Protein AF-A0A920TFF4-F1 (afdb_monomer_lite)

Structure (mmCIF, N/CA/C/O backbone):
data_AF-A0A920TFF4-F1
#
_entry.id   AF-A0A920TFF4-F1
#
loop_
_atom_site.group_PDB
_atom_site.id
_atom_site.type_symbol
_atom_site.label_atom_id
_atom_site.label_alt_id
_atom_site.label_comp_id
_atom_site.label_asym_id
_atom_site.label_entity_id
_atom_site.label_seq_id
_atom_site.pdbx_PDB_ins_code
_atom_site.Cartn_x
_atom_site.Cartn_y
_atom_site.Cartn_z
_atom_site.occupancy
_atom_site.B_iso_or_equiv
_atom_site.auth_seq_id
_atom_site.auth_comp_id
_atom_site.auth_asym_id
_atom_site.auth_atom_id
_atom_site.pdbx_PDB_model_num
ATOM 1 N N . MET A 1 1 ? -3.032 -11.936 -6.767 1.00 82.44 1 MET A N 1
ATOM 2 C CA . MET A 1 1 ? -2.316 -11.007 -5.876 1.00 82.44 1 MET A CA 1
ATOM 3 C C . MET A 1 1 ? -1.183 -11.741 -5.180 1.00 82.44 1 MET A C 1
ATOM 5 O O . MET A 1 1 ? -1.344 -12.935 -4.938 1.00 82.44 1 MET A O 1
ATOM 9 N N . TYR A 1 2 ? -0.090 -11.055 -4.860 1.00 93.62 2 TYR A N 1
ATOM 10 C CA . TYR A 1 2 ? 0.990 -11.553 -4.000 1.00 93.62 2 TYR A CA 1
ATOM 11 C C . TYR A 1 2 ? 1.150 -10.595 -2.815 1.00 93.62 2 TYR A C 1
ATOM 13 O O . TYR A 1 2 ? 1.919 -9.658 -2.936 1.00 93.62 2 TYR A O 1
ATOM 21 N N . PRO A 1 3 ? 0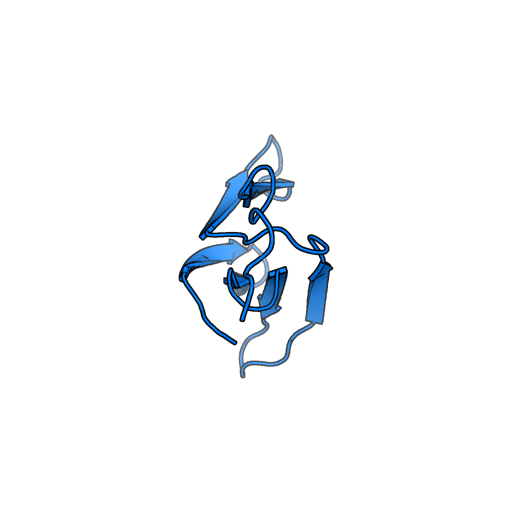.405 -10.758 -1.710 1.00 96.06 3 PRO A N 1
ATOM 22 C CA . PRO A 1 3 ? 0.397 -9.775 -0.631 1.00 96.06 3 PRO A CA 1
ATOM 23 C C . PRO A 1 3 ? 1.697 -9.804 0.177 1.00 96.06 3 PRO A C 1
ATOM 25 O O . PRO A 1 3 ? 2.205 -10.881 0.490 1.00 96.06 3 PRO A O 1
ATOM 28 N N . ASP A 1 4 ? 2.176 -8.623 0.558 1.00 97.44 4 ASP A N 1
ATOM 29 C CA . ASP A 1 4 ? 3.223 -8.446 1.568 1.00 97.44 4 ASP A CA 1
ATOM 30 C C . ASP A 1 4 ? 2.656 -7.610 2.735 1.00 97.44 4 ASP A C 1
ATOM 32 O O . ASP A 1 4 ? 1.849 -8.114 3.522 1.00 97.44 4 ASP A O 1
ATOM 36 N N . GLY A 1 5 ? 2.973 -6.317 2.821 1.00 98.06 5 GLY A N 1
ATOM 37 C CA . GLY A 1 5 ? 2.439 -5.426 3.850 1.00 98.06 5 GLY A CA 1
ATOM 38 C C . GLY A 1 5 ? 0.968 -5.034 3.665 1.00 98.06 5 GLY A C 1
ATOM 39 O O . GLY A 1 5 ? 0.461 -4.905 2.549 1.00 98.06 5 GLY A O 1
ATOM 40 N N . ILE A 1 6 ? 0.300 -4.782 4.793 1.00 98.38 6 ILE A N 1
ATOM 41 C CA . ILE A 1 6 ? -1.120 -4.423 4.879 1.00 98.38 6 ILE A CA 1
ATOM 42 C C . ILE A 1 6 ? -1.355 -3.366 5.969 1.00 98.38 6 ILE A C 1
ATOM 44 O O . ILE A 1 6 ? -0.674 -3.372 6.995 1.00 98.38 6 ILE A O 1
ATOM 48 N N . CYS A 1 7 ? -2.340 -2.485 5.784 1.00 98.56 7 CYS A N 1
ATOM 49 C CA . CYS A 1 7 ? -2.878 -1.644 6.860 1.00 98.56 7 CYS A CA 1
ATOM 50 C C . CYS A 1 7 ? -4.395 -1.434 6.728 1.00 98.56 7 CYS A C 1
ATOM 52 O O . CYS A 1 7 ? -4.943 -1.524 5.633 1.00 98.56 7 CYS A O 1
ATOM 54 N N . LEU A 1 8 ? -5.071 -1.179 7.850 1.00 98.06 8 LEU A N 1
ATOM 55 C CA . LEU A 1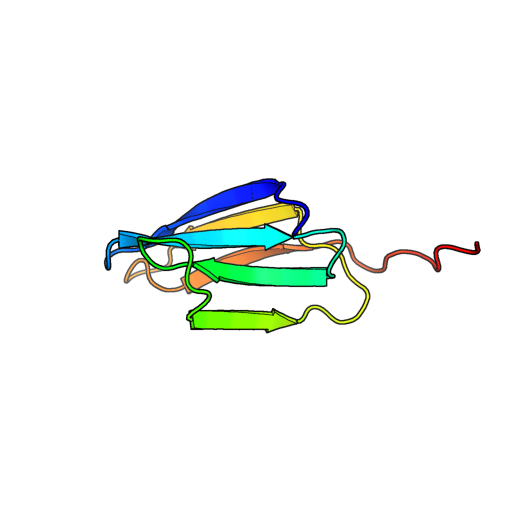 8 ? -6.510 -0.904 7.920 1.00 98.06 8 LEU A CA 1
ATOM 56 C C . LEU A 1 8 ? -6.772 0.599 7.763 1.00 98.06 8 LEU A C 1
ATOM 58 O O . LEU A 1 8 ? -6.012 1.407 8.299 1.00 98.06 8 LEU A O 1
ATOM 62 N N . ASP A 1 9 ? -7.856 0.968 7.089 1.00 97.69 9 ASP A N 1
ATOM 63 C CA . ASP A 1 9 ? -8.351 2.341 7.033 1.00 97.69 9 ASP A CA 1
ATOM 64 C C . ASP A 1 9 ? -9.546 2.601 7.963 1.00 97.69 9 ASP A C 1
ATOM 66 O O . ASP A 1 9 ? -10.110 1.697 8.578 1.00 97.69 9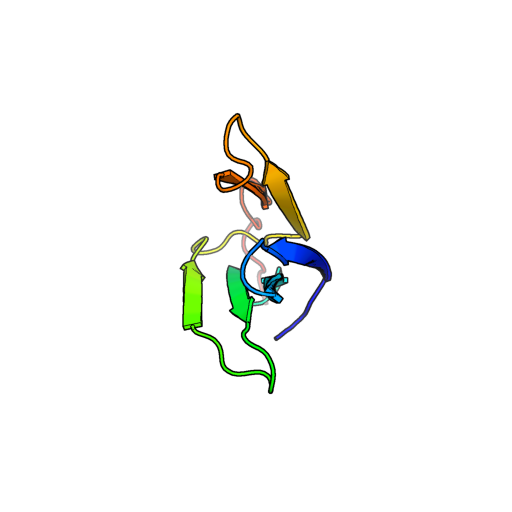 ASP A O 1
ATOM 70 N N . MET A 1 10 ? -9.938 3.871 8.090 1.00 95.81 10 MET A N 1
ATOM 71 C CA . MET A 1 10 ? -11.012 4.274 9.008 1.00 95.81 10 MET A CA 1
ATOM 72 C C . MET A 1 10 ? -12.421 3.840 8.570 1.00 95.81 10 MET A C 1
ATOM 74 O O . MET A 1 10 ? -13.360 3.974 9.349 1.00 95.81 10 MET A O 1
ATOM 78 N N . GLU A 1 11 ? -12.583 3.348 7.343 1.00 96.44 11 GLU A N 1
ATOM 79 C CA . GLU A 1 11 ? -13.848 2.836 6.804 1.00 96.44 11 GLU A CA 1
ATOM 80 C C . GLU A 1 11 ? -13.929 1.303 6.905 1.00 96.44 11 GLU A C 1
ATOM 82 O O . GLU A 1 11 ? -14.938 0.715 6.524 1.00 96.44 11 GLU A O 1
ATOM 87 N N . GLY A 1 12 ? -12.893 0.653 7.449 1.00 96.94 12 GLY A N 1
ATOM 88 C CA . GLY A 1 12 ? -12.826 -0.796 7.625 1.00 96.94 12 GLY A CA 1
ATOM 89 C C . GLY A 1 12 ? -12.276 -1.552 6.413 1.00 96.94 12 GLY A C 1
ATOM 90 O O . GLY A 1 12 ? -12.230 -2.781 6.438 1.00 96.94 12 GLY A O 1
ATOM 91 N N . ALA A 1 13 ? -11.833 -0.850 5.369 1.00 98.56 13 ALA A N 1
ATOM 92 C CA . ALA A 1 13 ? -11.145 -1.466 4.243 1.00 98.56 13 ALA A CA 1
ATOM 93 C C . ALA A 1 13 ? -9.646 -1.612 4.537 1.00 98.56 13 ALA A C 1
ATOM 95 O O . ALA A 1 13 ? -9.083 -0.933 5.398 1.00 98.56 13 ALA A O 1
ATOM 96 N N . ILE A 1 14 ? -8.982 -2.505 3.809 1.00 98.44 14 ILE A N 1
ATOM 97 C CA . ILE A 1 14 ? -7.542 -2.740 3.938 1.00 98.44 14 ILE A CA 1
ATOM 98 C C . ILE A 1 14 ? -6.801 -2.232 2.707 1.00 98.44 14 ILE A C 1
ATOM 100 O O . ILE A 1 14 ? -7.246 -2.424 1.579 1.00 98.44 14 ILE A O 1
ATOM 104 N N . TRP A 1 15 ? -5.638 -1.632 2.914 1.00 98.69 15 TRP A N 1
ATOM 105 C CA . TRP A 1 15 ? -4.650 -1.410 1.866 1.00 98.69 15 TRP A CA 1
ATOM 106 C C . TRP A 1 15 ? -3.647 -2.549 1.876 1.00 98.69 15 TRP A C 1
ATOM 108 O O . TRP A 1 15 ? -3.126 -2.876 2.938 1.00 98.69 15 TRP A O 1
ATOM 118 N N . VAL A 1 16 ? -3.367 -3.128 0.712 1.00 98.62 16 VAL A N 1
ATOM 119 C CA . VAL A 1 16 ? -2.433 -4.246 0.546 1.00 98.62 16 VAL A CA 1
ATOM 120 C C . VAL A 1 16 ? -1.375 -3.879 -0.486 1.00 98.62 16 VAL A C 1
ATOM 122 O O . VAL A 1 16 ? -1.711 -3.504 -1.609 1.00 98.62 16 VAL A O 1
ATOM 125 N N . ALA A 1 17 ? -0.104 -4.010 -0.117 1.00 98.50 17 ALA A N 1
ATOM 126 C CA . ALA A 1 17 ? 1.020 -3.940 -1.040 1.00 98.50 17 ALA A CA 1
ATOM 127 C C . ALA A 1 17 ? 1.163 -5.268 -1.805 1.00 98.50 17 ALA A C 1
ATOM 129 O O . ALA A 1 17 ? 1.212 -6.337 -1.192 1.00 98.50 17 ALA A O 1
ATOM 130 N N . ASP A 1 18 ? 1.239 -5.197 -3.136 1.00 97.56 18 ASP A N 1
ATOM 131 C CA . ASP A 1 18 ? 1.421 -6.343 -4.029 1.00 97.56 18 ASP A CA 1
ATOM 132 C C . ASP A 1 18 ? 2.697 -6.157 -4.874 1.00 97.56 18 ASP A C 1
ATOM 134 O O . ASP A 1 18 ? 2.656 -5.567 -5.963 1.00 97.56 18 ASP A O 1
ATOM 138 N N . PRO A 1 19 ? 3.861 -6.633 -4.388 1.00 95.88 19 PRO A N 1
ATOM 139 C CA . PRO A 1 19 ? 5.137 -6.419 -5.059 1.00 95.88 19 PRO A CA 1
ATOM 140 C C . PRO A 1 19 ? 5.240 -7.074 -6.434 1.00 95.88 19 PRO A C 1
ATOM 142 O O . PRO A 1 19 ? 6.041 -6.613 -7.239 1.00 95.88 19 PRO A O 1
ATOM 145 N N . HIS A 1 20 ? 4.488 -8.143 -6.715 1.00 93.44 20 HIS A N 1
ATOM 146 C CA . HIS A 1 20 ? 4.597 -8.845 -8.001 1.00 93.44 20 HIS A CA 1
ATOM 147 C C . HIS A 1 20 ? 3.710 -8.219 -9.071 1.00 93.44 20 HIS A C 1
ATOM 149 O O . HIS A 1 20 ? 4.090 -8.204 -10.240 1.00 93.44 20 HIS A O 1
ATOM 155 N N . ASN A 1 21 ? 2.548 -7.695 -8.677 1.00 95.94 21 ASN A N 1
ATOM 156 C CA . ASN A 1 21 ? 1.660 -6.982 -9.593 1.00 95.94 21 ASN A CA 1
ATOM 157 C C . ASN A 1 21 ? 1.966 -5.478 -9.671 1.00 95.94 21 ASN A C 1
ATOM 159 O O . ASN A 1 21 ? 1.262 -4.757 -10.374 1.00 95.94 21 ASN A O 1
ATOM 163 N N . ASN A 1 22 ? 3.023 -5.013 -8.993 1.00 96.12 22 ASN A N 1
ATOM 164 C CA . ASN A 1 22 ? 3.472 -3.620 -8.974 1.00 96.12 22 ASN A CA 1
ATOM 165 C C . ASN A 1 22 ? 2.347 -2.650 -8.591 1.00 96.12 22 ASN A C 1
ATOM 167 O O . ASN A 1 22 ? 2.127 -1.630 -9.251 1.00 96.12 22 ASN A O 1
ATOM 171 N N . GLU A 1 23 ? 1.601 -2.983 -7.540 1.00 97.81 23 GLU A N 1
ATOM 172 C CA . GLU A 1 23 ? 0.448 -2.193 -7.121 1.00 97.81 23 GLU A CA 1
ATOM 173 C C . GLU A 1 23 ? 0.281 -2.132 -5.602 1.00 97.81 23 GLU A C 1
ATOM 175 O O . GLU A 1 23 ? 0.792 -2.961 -4.849 1.00 97.81 23 GLU A O 1
ATOM 180 N N . VAL A 1 24 ? -0.470 -1.128 -5.157 1.00 98.50 24 VAL A N 1
ATOM 181 C CA . VAL A 1 24 ? -1.094 -1.102 -3.832 1.00 98.50 24 VAL A CA 1
ATOM 182 C C . VAL A 1 24 ? -2.601 -1.030 -4.048 1.00 98.50 24 VAL A C 1
ATOM 184 O O . VAL A 1 24 ? -3.075 -0.172 -4.795 1.00 98.50 24 VAL A O 1
ATOM 187 N N . VAL A 1 25 ? -3.361 -1.933 -3.434 1.00 98.69 25 VAL A N 1
ATOM 188 C CA . VAL A 1 25 ? -4.812 -2.051 -3.653 1.00 98.69 25 VAL A CA 1
ATOM 189 C C . VAL A 1 25 ? -5.593 -1.804 -2.375 1.00 98.69 25 VAL A C 1
ATOM 191 O O . VAL A 1 25 ? -5.156 -2.210 -1.301 1.00 98.69 25 VAL A O 1
ATOM 194 N N . ARG A 1 26 ? -6.763 -1.175 -2.495 1.00 98.62 26 ARG A N 1
ATOM 195 C CA . ARG A 1 26 ? -7.735 -1.044 -1.407 1.00 98.62 26 ARG A CA 1
ATOM 196 C C . ARG A 1 26 ? -8.807 -2.113 -1.556 1.00 98.62 26 ARG A C 1
ATOM 198 O O . ARG A 1 26 ? -9.507 -2.151 -2.570 1.00 98.62 26 ARG A O 1
ATOM 205 N N . VAL A 1 27 ? -8.941 -2.966 -0.553 1.00 98.62 27 VAL A N 1
ATOM 206 C CA . VAL A 1 27 ? -9.861 -4.103 -0.538 1.00 98.62 27 VAL A CA 1
ATOM 207 C C . VAL A 1 27 ? -10.926 -3.874 0.525 1.00 98.62 27 VAL A C 1
ATOM 209 O O . VAL A 1 27 ? -10.612 -3.650 1.693 1.00 98.62 27 VAL A O 1
ATOM 212 N N . LEU A 1 28 ? -12.186 -3.930 0.112 1.00 98.62 28 LEU A N 1
ATOM 213 C CA . LEU A 1 28 ? -13.344 -3.856 0.993 1.00 98.62 28 LEU A CA 1
ATOM 214 C C . LEU A 1 28 ? -13.573 -5.188 1.709 1.00 98.62 28 LEU A C 1
ATOM 216 O O . LEU A 1 28 ? -13.068 -6.241 1.302 1.00 98.62 28 LEU A O 1
ATOM 220 N N . GLU A 1 29 ? -14.410 -5.153 2.743 1.00 97.00 29 GLU A N 1
ATOM 221 C CA . GLU A 1 29 ? -14.966 -6.369 3.329 1.00 97.00 29 GLU A CA 1
ATOM 222 C C . GLU A 1 29 ? -15.600 -7.252 2.236 1.00 97.00 29 GLU A C 1
ATOM 224 O O . GLU A 1 29 ? -16.234 -6.771 1.296 1.00 97.00 29 GLU A O 1
ATOM 229 N N . GLY A 1 30 ? -15.365 -8.563 2.314 1.00 96.50 30 GLY A N 1
ATOM 230 C CA . GLY A 1 30 ? -15.768 -9.510 1.270 1.00 96.50 30 GLY A CA 1
ATOM 231 C C . GLY A 1 30 ? -14.799 -9.618 0.084 1.00 96.50 30 GLY A C 1
ATOM 232 O O .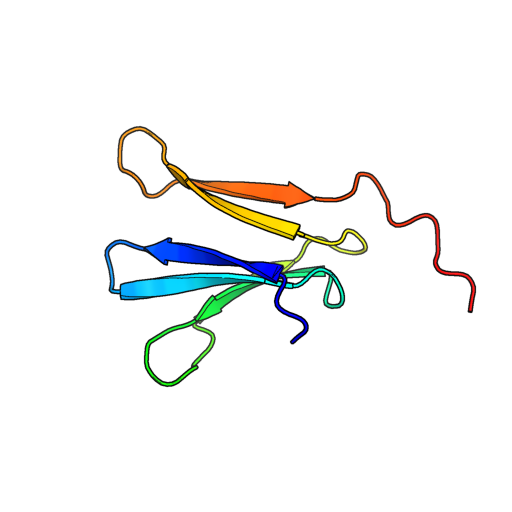 GLY A 1 30 ? -15.015 -10.452 -0.791 1.00 96.50 30 GLY A O 1
ATOM 233 N N . GLY A 1 31 ? -13.709 -8.843 0.062 1.00 96.62 31 GLY A N 1
ATOM 234 C CA . GLY A 1 31 ? -12.604 -9.024 -0.887 1.00 96.62 31 GLY A CA 1
ATOM 235 C C . GLY A 1 31 ? -12.720 -8.225 -2.188 1.00 96.62 31 GLY A C 1
ATOM 236 O O . GLY A 1 31 ? -11.881 -8.385 -3.077 1.00 96.62 31 GLY A O 1
ATOM 237 N N . ALA A 1 32 ? -13.734 -7.367 -2.327 1.00 98.06 32 ALA A N 1
ATOM 238 C CA . ALA A 1 32 ? -13.877 -6.511 -3.500 1.00 98.06 32 ALA A CA 1
ATOM 239 C C . ALA A 1 32 ? -12.776 -5.440 -3.525 1.00 98.06 32 ALA A C 1
ATOM 241 O O . ALA A 1 32 ? -12.567 -4.733 -2.543 1.00 98.06 32 ALA A O 1
ATOM 242 N N . ILE A 1 33 ? -12.083 -5.297 -4.653 1.00 98.25 33 ILE A N 1
ATOM 243 C CA . ILE A 1 33 ? -11.056 -4.262 -4.824 1.00 98.25 33 ILE A CA 1
ATOM 244 C C . ILE A 1 33 ? -11.740 -2.981 -5.290 1.00 98.25 33 ILE A C 1
ATOM 246 O O . ILE A 1 33 ? -12.303 -2.954 -6.384 1.00 98.25 33 ILE A O 1
ATOM 250 N N . GLN A 1 34 ? -11.689 -1.942 -4.459 1.00 98.31 34 GLN A N 1
ATOM 251 C CA . GLN A 1 34 ? -12.263 -0.638 -4.781 1.00 98.31 34 GLN A CA 1
ATOM 252 C C . GLN A 1 34 ? -11.265 0.239 -5.538 1.00 98.31 34 GLN A C 1
ATOM 254 O O . GLN A 1 34 ? -11.626 0.842 -6.544 1.00 98.31 34 GLN A O 1
ATOM 259 N N . ASP A 1 35 ? -10.014 0.278 -5.075 1.00 98.12 35 ASP A N 1
ATOM 260 C CA . ASP A 1 35 ? -8.992 1.183 -5.600 1.00 98.12 35 ASP A CA 1
ATOM 261 C C . ASP A 1 35 ? -7.682 0.450 -5.882 1.00 98.12 35 ASP A C 1
ATOM 263 O O . ASP A 1 35 ? -7.346 -0.550 -5.238 1.00 98.12 35 ASP A O 1
ATOM 267 N N . ARG A 1 36 ? -6.930 0.970 -6.856 1.00 98.25 36 ARG A N 1
ATOM 268 C CA . ARG A 1 36 ? -5.613 0.467 -7.256 1.00 98.25 36 ARG A CA 1
ATOM 269 C C . ARG A 1 36 ? -4.674 1.626 -7.545 1.00 98.25 36 ARG A C 1
ATOM 271 O O . ARG A 1 36 ? -5.014 2.529 -8.306 1.00 98.25 36 ARG A O 1
ATOM 278 N N . ILE A 1 37 ? -3.471 1.554 -6.994 1.00 97.94 37 ILE A N 1
ATOM 279 C CA . ILE A 1 37 ? -2.369 2.466 -7.290 1.00 97.94 37 ILE A CA 1
ATOM 280 C C . ILE A 1 37 ? -1.301 1.656 -8.015 1.00 97.94 37 ILE A C 1
ATOM 282 O O . ILE A 1 37 ? -0.645 0.817 -7.403 1.00 97.94 37 ILE A O 1
ATOM 286 N N . SER A 1 38 ? -1.135 1.897 -9.317 1.00 96.56 38 SER A N 1
ATOM 287 C CA . SER A 1 38 ? -0.072 1.262 -10.103 1.00 96.56 38 SER A CA 1
ATOM 288 C C . SER A 1 38 ? 1.270 1.943 -9.851 1.00 96.56 38 SER A C 1
ATOM 290 O O . SER A 1 38 ? 1.370 3.171 -9.830 1.00 96.56 38 SER A O 1
ATOM 292 N N . LEU A 1 39 ? 2.314 1.133 -9.714 1.00 94.06 39 LEU A N 1
ATOM 293 C CA . LEU A 1 39 ? 3.698 1.566 -9.550 1.00 94.06 39 LEU A CA 1
ATOM 294 C C . LEU A 1 39 ? 4.540 1.317 -10.809 1.00 94.06 39 LEU A C 1
ATOM 296 O O . LEU A 1 39 ? 5.763 1.451 -10.767 1.00 94.06 39 LEU A O 1
ATOM 300 N N . GLY A 1 40 ? 3.890 0.993 -11.932 1.00 92.69 40 GLY A N 1
ATOM 301 C CA . GLY A 1 40 ? 4.548 0.634 -13.185 1.00 92.69 40 GLY A CA 1
ATOM 302 C C . GLY A 1 40 ? 5.271 -0.704 -13.064 1.00 92.69 40 GLY A C 1
ATOM 303 O O . GLY A 1 40 ? 4.642 -1.758 -13.018 1.00 92.69 40 GLY A O 1
ATOM 304 N N . ASP A 1 41 ? 6.596 -0.652 -13.015 1.00 91.94 41 ASP A N 1
ATOM 305 C CA . ASP A 1 41 ? 7.510 -1.792 -12.915 1.00 91.94 41 ASP A CA 1
ATOM 306 C C . ASP A 1 41 ? 8.197 -1.902 -11.542 1.00 91.94 41 ASP A C 1
ATOM 308 O O . ASP A 1 41 ? 9.146 -2.669 -11.377 1.00 91.94 41 ASP A O 1
ATOM 312 N N . ARG A 1 42 ? 7.736 -1.141 -10.542 1.00 92.62 42 ARG A N 1
ATOM 313 C CA . ARG A 1 42 ? 8.271 -1.169 -9.174 1.00 92.62 42 ARG A CA 1
ATOM 314 C C . ARG A 1 42 ? 7.379 -1.997 -8.254 1.00 92.62 42 ARG A C 1
ATOM 316 O O . ARG A 1 42 ? 6.166 -1.811 -8.233 1.00 92.62 42 ARG A O 1
ATOM 323 N N . GLY A 1 43 ? 7.987 -2.828 -7.412 1.00 94.56 43 GLY A N 1
ATOM 324 C CA . GLY A 1 43 ? 7.260 -3.565 -6.380 1.00 94.56 43 GLY A CA 1
ATOM 325 C C . GLY A 1 43 ? 6.988 -2.700 -5.147 1.00 94.56 43 GLY A C 1
ATOM 326 O O . GLY A 1 43 ? 7.889 -1.988 -4.697 1.00 94.56 43 GLY A O 1
ATOM 327 N N . ALA A 1 44 ? 5.778 -2.782 -4.584 1.00 96.94 44 ALA A N 1
ATOM 328 C CA . ALA A 1 44 ? 5.447 -2.285 -3.243 1.00 96.94 44 ALA A CA 1
ATOM 329 C C . ALA A 1 44 ? 5.580 -3.397 -2.202 1.00 96.94 44 ALA A C 1
ATOM 331 O O . ALA A 1 44 ? 5.148 -4.506 -2.463 1.00 96.94 44 ALA A O 1
ATOM 332 N N . TYR A 1 45 ? 6.101 -3.097 -1.013 1.00 96.81 45 TYR A N 1
ATOM 333 C CA . TYR A 1 45 ? 6.368 -4.119 0.016 1.00 96.81 45 TYR A CA 1
ATOM 334 C C . TYR A 1 45 ? 5.672 -3.838 1.344 1.00 96.81 45 TYR A C 1
ATOM 336 O O . TYR A 1 45 ? 5.234 -4.752 2.029 1.00 96.81 45 TYR A O 1
ATOM 344 N N . ALA A 1 46 ? 5.536 -2.566 1.710 1.00 98.00 46 ALA A N 1
ATOM 345 C CA . ALA A 1 46 ? 4.853 -2.154 2.927 1.00 98.00 46 ALA A CA 1
ATOM 346 C C . ALA A 1 46 ? 3.957 -0.957 2.639 1.00 98.00 46 ALA A C 1
ATOM 348 O O . ALA A 1 46 ? 4.297 -0.126 1.797 1.00 98.00 46 ALA A O 1
ATOM 349 N N . CYS A 1 47 ? 2.852 -0.846 3.368 1.00 98.38 47 CYS A N 1
ATOM 350 C CA . CYS A 1 47 ? 1.971 0.311 3.330 1.00 98.38 47 CYS A CA 1
ATOM 351 C C . CYS A 1 47 ? 1.446 0.643 4.729 1.00 98.38 47 CYS A C 1
ATOM 353 O O . CYS A 1 47 ? 1.221 -0.253 5.541 1.00 98.38 47 CYS A O 1
ATOM 355 N N . ALA A 1 48 ? 1.251 1.931 4.993 1.00 98.50 48 ALA A N 1
ATOM 356 C CA . ALA A 1 48 ? 0.685 2.447 6.230 1.00 98.50 48 ALA A CA 1
ATOM 357 C C . ALA A 1 48 ? -0.114 3.723 5.952 1.00 98.50 48 ALA A C 1
ATOM 359 O O . ALA A 1 48 ? 0.284 4.546 5.126 1.00 98.50 48 ALA A O 1
ATOM 360 N N . LEU A 1 49 ? -1.209 3.910 6.682 1.00 98.50 49 LEU A N 1
ATOM 361 C CA . LEU A 1 49 ? -1.922 5.180 6.730 1.00 98.50 49 LEU A CA 1
ATOM 362 C C . LEU A 1 49 ? -1.361 6.070 7.843 1.00 98.50 49 LEU A C 1
ATOM 364 O O . LEU A 1 49 ? -1.004 5.598 8.922 1.00 98.50 49 LEU A O 1
ATOM 368 N N . GLY A 1 50 ? -1.284 7.368 7.569 1.00 97.25 50 GLY A N 1
ATOM 369 C CA . GLY A 1 50 ? -0.811 8.378 8.506 1.00 97.25 50 GLY A CA 1
ATOM 370 C C . GLY A 1 50 ? -1.193 9.788 8.065 1.00 97.25 50 GLY A C 1
ATOM 371 O O . GLY A 1 50 ? -2.166 9.992 7.340 1.00 97.25 50 GLY A O 1
ATOM 372 N N . GLY A 1 51 ? -0.405 10.771 8.498 1.00 97.50 51 GLY A N 1
ATOM 373 C CA . GLY A 1 51 ? -0.698 12.189 8.281 1.00 97.50 51 GLY A CA 1
ATOM 374 C C . GLY A 1 51 ? -1.689 12.759 9.309 1.00 97.50 51 GLY A C 1
ATOM 375 O O . GLY A 1 51 ? -2.208 12.013 10.142 1.00 97.50 51 GLY A O 1
ATOM 376 N N . PRO A 1 52 ? -1.940 14.082 9.290 1.00 97.69 52 PRO A N 1
ATOM 377 C CA . PRO A 1 52 ? -2.732 14.766 10.319 1.00 97.69 52 PRO A CA 1
ATOM 378 C C . PRO A 1 52 ? -4.170 14.257 10.480 1.00 97.69 52 PRO A C 1
ATOM 380 O O . PRO A 1 52 ? -4.738 14.371 11.562 1.00 97.69 52 PRO A O 1
ATOM 383 N N . ASP A 1 53 ? -4.753 13.704 9.418 1.00 96.25 53 ASP A N 1
ATOM 384 C CA . ASP A 1 53 ? -6.111 13.154 9.385 1.00 96.25 53 ASP A CA 1
ATOM 385 C C . ASP A 1 53 ? -6.144 11.618 9.296 1.00 96.25 53 ASP A C 1
ATOM 387 O O . ASP A 1 53 ? -7.222 11.030 9.202 1.00 96.25 53 ASP A O 1
ATOM 391 N N . GLY A 1 54 ? -4.978 10.962 9.307 1.00 95.44 54 GLY A N 1
ATOM 392 C CA . GLY A 1 54 ? -4.860 9.511 9.171 1.00 95.44 54 GLY A CA 1
ATOM 393 C C . GLY A 1 54 ? -5.265 8.958 7.799 1.00 95.44 54 GLY A C 1
ATOM 394 O O . GLY A 1 54 ? -5.467 7.752 7.686 1.00 95.44 54 GLY A O 1
ATOM 395 N N . ARG A 1 55 ? -5.418 9.796 6.762 1.00 96.19 55 ARG A N 1
ATOM 396 C CA . ARG A 1 55 ? -5.881 9.370 5.424 1.00 96.19 55 ARG A CA 1
ATOM 397 C C . ARG A 1 55 ? -4.784 9.362 4.363 1.00 96.19 55 ARG A C 1
ATOM 399 O O . ARG A 1 55 ? -5.030 8.956 3.230 1.00 96.19 55 ARG A O 1
ATOM 406 N N . THR A 1 56 ? -3.570 9.784 4.709 1.00 97.94 56 THR A N 1
ATOM 407 C CA . THR A 1 56 ? -2.439 9.767 3.776 1.00 97.94 56 THR A CA 1
ATOM 408 C C . THR A 1 56 ? -1.824 8.375 3.728 1.00 97.94 56 THR A C 1
ATOM 410 O O . THR A 1 56 ? -1.319 7.886 4.738 1.00 97.94 56 THR A O 1
ATOM 413 N N . LEU A 1 57 ? -1.838 7.745 2.553 1.00 98.38 57 LEU A N 1
ATOM 414 C CA . LEU A 1 57 ? -1.198 6.452 2.324 1.00 98.38 57 LEU A CA 1
ATOM 415 C C . LEU A 1 57 ? 0.295 6.634 2.030 1.00 98.38 57 LEU A C 1
ATOM 417 O O . LEU A 1 57 ? 0.676 7.241 1.030 1.00 98.38 57 LEU A O 1
ATOM 421 N N . TYR A 1 58 ? 1.134 6.054 2.881 1.00 98.38 58 TYR A N 1
ATOM 422 C CA . TYR A 1 58 ? 2.567 5.886 2.662 1.00 98.38 58 TYR A CA 1
ATOM 423 C C . TYR A 1 58 ? 2.852 4.438 2.272 1.00 98.38 58 TYR A C 1
ATOM 425 O O . TYR A 1 58 ? 2.251 3.515 2.821 1.00 98.38 58 TYR A O 1
ATOM 433 N N . PHE A 1 59 ? 3.800 4.217 1.364 1.00 97.75 59 PHE A N 1
ATOM 434 C CA . PHE A 1 59 ? 4.245 2.873 1.003 1.00 97.75 59 PHE A CA 1
ATOM 435 C C . PHE A 1 59 ? 5.728 2.834 0.632 1.00 97.75 59 PHE A C 1
ATOM 437 O O . PHE A 1 59 ? 6.318 3.833 0.217 1.00 97.75 59 PHE A O 1
ATOM 444 N N . VAL A 1 60 ? 6.334 1.660 0.802 1.00 97.50 60 VAL A N 1
ATOM 445 C CA . VAL A 1 60 ? 7.732 1.388 0.452 1.00 97.50 60 VAL A CA 1
ATOM 446 C C . VAL A 1 60 ? 7.765 0.681 -0.893 1.00 97.50 60 VAL A C 1
ATOM 448 O O . VAL A 1 60 ? 7.180 -0.393 -1.035 1.00 97.50 60 VAL A O 1
ATOM 451 N N . GLN A 1 61 ? 8.476 1.267 -1.857 1.00 95.06 61 GLN A N 1
ATOM 452 C CA . GLN A 1 61 ? 8.669 0.699 -3.190 1.00 95.06 61 GLN A CA 1
ATOM 453 C C . GLN A 1 61 ? 10.152 0.494 -3.520 1.00 95.06 61 GLN A C 1
ATOM 455 O O . GLN A 1 61 ? 11.021 1.203 -3.001 1.00 95.06 61 GLN A O 1
ATOM 460 N N . THR A 1 62 ? 10.450 -0.432 -4.432 1.00 92.81 62 THR A N 1
ATOM 461 C CA . THR A 1 62 ? 11.774 -0.508 -5.074 1.00 92.81 62 THR A CA 1
ATOM 462 C C . THR A 1 62 ? 12.040 0.732 -5.921 1.00 92.81 62 THR A C 1
ATOM 464 O O . THR A 1 62 ? 11.101 1.331 -6.430 1.00 92.81 62 THR A O 1
ATOM 467 N N . ARG A 1 63 ? 13.311 1.113 -6.111 1.00 80.06 63 ARG A N 1
ATOM 468 C CA . ARG A 1 63 ? 13.672 2.223 -7.012 1.00 80.06 63 ARG A CA 1
ATOM 469 C C . ARG A 1 63 ? 13.422 1.874 -8.477 1.00 80.06 63 ARG A C 1
ATOM 471 O O . ARG A 1 63 ? 12.763 2.656 -9.134 1.00 80.06 63 ARG A O 1
ATOM 478 N N . ASP A 1 64 ? 13.873 0.691 -8.890 1.00 70.81 64 ASP A N 1
ATOM 479 C CA . ASP A 1 64 ? 13.578 0.005 -10.150 1.00 70.81 64 ASP A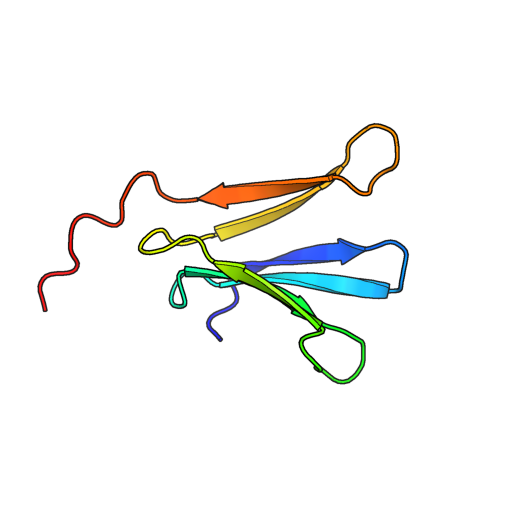 CA 1
ATOM 480 C C . ASP A 1 64 ? 13.775 -1.495 -9.884 1.00 70.81 64 ASP A C 1
ATOM 482 O O . ASP A 1 64 ? 14.772 -1.883 -9.258 1.00 70.81 64 ASP A O 1
ATOM 486 N N . LEU A 1 65 ? 12.851 -2.356 -10.322 1.00 61.41 65 LEU A N 1
ATOM 487 C CA . LEU A 1 65 ? 13.157 -3.780 -10.451 1.00 61.41 65 LEU A CA 1
ATOM 488 C C . LEU A 1 65 ? 14.060 -3.879 -11.680 1.00 61.41 65 LEU A C 1
ATOM 490 O O . LEU A 1 65 ? 13.547 -4.006 -12.788 1.00 61.41 65 LEU A O 1
ATOM 494 N N . GLY A 1 66 ? 15.384 -3.732 -11.511 1.00 55.00 66 GLY A N 1
ATOM 495 C CA . GLY A 1 66 ? 16.343 -3.933 -12.603 1.00 55.00 66 GLY A CA 1
ATOM 496 C C . GLY A 1 66 ? 15.888 -5.136 -13.419 1.00 55.00 66 GLY A C 1
ATOM 497 O O . GLY A 1 66 ? 15.612 -6.169 -12.804 1.00 55.00 66 GLY A O 1
ATOM 498 N N . GLN A 1 67 ? 15.642 -4.919 -14.723 1.00 56.53 67 GLN A N 1
ATOM 499 C CA . GLN A 1 67 ? 14.766 -5.772 -15.529 1.00 56.53 67 GLN A CA 1
ATOM 500 C C . GLN A 1 67 ? 14.920 -7.229 -15.124 1.00 56.53 67 GLN A C 1
ATOM 502 O O . GLN A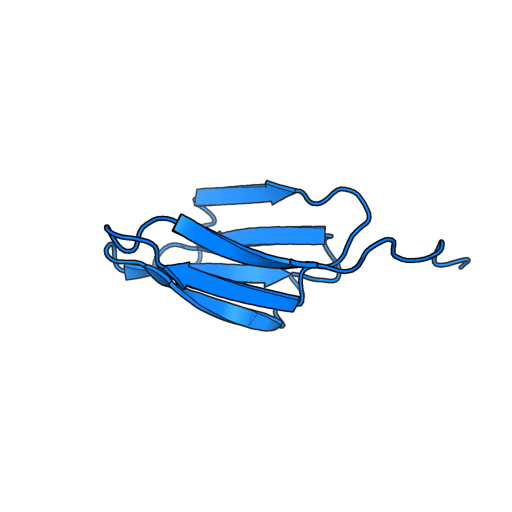 1 67 ? 16.024 -7.770 -15.191 1.00 56.53 67 GLN A O 1
ATOM 507 N N . ARG A 1 68 ? 13.826 -7.855 -14.678 1.00 59.88 68 ARG A N 1
ATOM 508 C CA . ARG A 1 68 ? 13.794 -9.305 -14.520 1.00 59.88 68 ARG A CA 1
ATOM 509 C C . ARG A 1 68 ? 13.916 -9.894 -15.921 1.00 59.88 68 ARG A C 1
ATOM 511 O O . ARG A 1 68 ? 12.916 -10.152 -16.581 1.00 59.88 68 ARG A O 1
ATOM 518 N N . SER A 1 69 ? 15.153 -10.020 -16.389 1.00 49.84 69 SER A N 1
ATOM 519 C CA . SER A 1 69 ? 15.530 -10.865 -17.504 1.00 49.84 69 SER A CA 1
ATOM 520 C C . SER A 1 69 ? 15.030 -12.260 -17.158 1.00 49.84 69 SER A C 1
ATOM 522 O O . SER A 1 69 ? 15.513 -12.866 -16.196 1.00 49.84 69 SER A O 1
ATOM 524 N N . GLY A 1 70 ? 13.984 -12.683 -17.867 1.00 49.66 70 GLY A N 1
ATOM 525 C CA . GLY A 1 70 ? 13.621 -14.092 -17.954 1.00 49.66 70 GLY A CA 1
ATOM 526 C C . GLY A 1 70 ? 14.727 -14.901 -18.612 1.00 49.66 70 GLY A C 1
ATOM 527 O O . GLY A 1 70 ? 15.594 -14.293 -19.284 1.00 49.66 70 GLY A O 1
#

Sequence (70 aa):
MYPDGICLDMEGAIWVADPHNNEVVRVLEGGAIQDRISLGDRGAYACALGGPDGRTLYFVQTRDLGQRSG

Secondary structure (DSSP, 8-state):
-----EEE-TTS-EEEEETTTTEEEEE-GGG-EEEEEE-TTPPEEEEEEESTTS-EEEEEE-S-------

Radius of gyration: 12.5 Å; chains: 1; bounding box: 32×29×28 Å

pLDDT: mean 92.6, std 12.27, range [49.66, 98.69]

Foldseek 3Di:
DQFAAKDADPVGWMWTWDFVQQWIFTADPVGDTDDIDHNDQKGWHYWAFDDPVSHDIDTDIDPGPPDPDD